Protein AF-A0A8T7EN80-F1 (afdb_monomer)

Foldseek 3Di:
DPCVVCVVVVLCCQAVVQDWAFDDDPNHTDDIDHHPVVVVVVVVVVVVVVVVVVVVVVVVCVVCVVPDPVRVVVVVVVVVVVVVVVVVVVD

Sequence (91 aa):
MDLRRELGRVLDRAEIGNEIIVVERAGRPKAAIVPLSELEEMRRLRREAHERFFAQTEEMRERFSALSDEEIESLVKEAVVEVRQESRKAA

Solvent-accessible surface area (backbone atoms only — not comparable to full-atom values): 5337 Å² total; per-residue (Å²): 132,68,59,88,83,42,46,68,66,55,50,48,38,12,65,77,63,66,35,76,45,78,43,64,58,96,92,36,81,76,51,68,49,58,24,67,69,58,55,51,49,54,52,48,53,52,49,54,52,49,53,51,51,51,53,53,51,50,53,50,48,64,75,47,62,88,55,52,73,67,56,50,52,49,54,52,53,52,55,54,51,51,57,53,52,53,59,60,74,76,106

pLDDT: mean 90.37, std 7.34, range [58.59, 97.69]

Radius of gyration: 24.19 Å; Cα contacts (8 Å, |Δi|>4): 43; chains: 1; bounding box: 54×27×57 Å

Mean predicted aligned error: 8.3 Å

Structure (mmCIF, N/CA/C/O backbone):
data_AF-A0A8T7EN80-F1
#
_entry.id   AF-A0A8T7EN80-F1
#
loop_
_atom_site.group_PDB
_atom_site.id
_atom_site.type_symbol
_atom_site.label_atom_id
_atom_site.label_alt_id
_atom_site.label_comp_id
_atom_site.label_asym_id
_atom_site.label_entity_id
_atom_site.label_seq_id
_atom_site.pdbx_PDB_ins_code
_atom_site.Cartn_x
_atom_site.Cartn_y
_atom_site.Cartn_z
_atom_site.occupancy
_atom_site.B_iso_or_equiv
_atom_site.auth_seq_id
_atom_site.auth_comp_id
_atom_site.auth_asym_id
_atom_site.auth_atom_id
_atom_site.pdbx_PDB_model_num
ATOM 1 N N . MET A 1 1 ? 7.864 -11.332 -23.974 1.00 59.59 1 MET A N 1
ATOM 2 C CA . MET A 1 1 ? 8.994 -10.380 -23.938 1.00 59.59 1 MET A CA 1
ATOM 3 C C . MET A 1 1 ? 10.149 -11.045 -23.201 1.00 59.59 1 MET A C 1
ATOM 5 O O . MET A 1 1 ? 9.903 -11.616 -22.143 1.00 59.59 1 MET A O 1
ATOM 9 N N . ASP A 1 2 ? 11.365 -11.047 -23.751 1.00 70.81 2 ASP A N 1
ATOM 10 C CA . ASP A 1 2 ? 12.542 -11.541 -23.018 1.00 70.81 2 ASP A CA 1
ATOM 11 C C . ASP A 1 2 ? 13.112 -10.394 -22.176 1.00 70.81 2 ASP A C 1
ATOM 13 O O . ASP A 1 2 ? 13.962 -9.631 -22.632 1.00 70.81 2 ASP A O 1
ATOM 17 N N . LEU A 1 3 ? 12.605 -10.255 -20.945 1.00 75.81 3 LEU A N 1
ATOM 18 C CA . LEU A 1 3 ? 12.982 -9.184 -20.012 1.00 75.81 3 LEU A CA 1
ATOM 19 C C . LEU A 1 3 ? 14.505 -9.073 -19.824 1.00 75.81 3 LEU A C 1
ATOM 21 O O . LEU A 1 3 ? 15.017 -7.983 -19.602 1.00 75.81 3 LEU A O 1
ATOM 25 N N . ARG A 1 4 ? 15.247 -10.179 -19.970 1.00 77.69 4 ARG A N 1
ATOM 26 C CA . ARG A 1 4 ? 16.711 -10.191 -19.834 1.00 77.69 4 ARG A CA 1
ATOM 27 C C . ARG A 1 4 ? 17.425 -9.392 -20.923 1.00 77.69 4 ARG A C 1
ATOM 29 O O . ARG A 1 4 ? 18.499 -8.865 -20.663 1.00 77.69 4 ARG A O 1
ATOM 36 N N . ARG A 1 5 ? 16.847 -9.299 -22.123 1.00 83.88 5 ARG A N 1
ATOM 37 C CA . ARG A 1 5 ? 17.437 -8.569 -23.259 1.00 83.88 5 ARG A CA 1
ATOM 38 C C . ARG A 1 5 ? 17.035 -7.099 -23.295 1.00 83.88 5 ARG A C 1
ATOM 40 O O . ARG A 1 5 ? 17.724 -6.302 -23.917 1.00 83.88 5 ARG A O 1
ATOM 47 N N . GLU A 1 6 ? 15.933 -6.747 -22.635 1.00 88.12 6 GLU A N 1
ATOM 48 C CA . GLU A 1 6 ? 15.332 -5.409 -22.694 1.00 88.12 6 GLU A CA 1
ATOM 49 C C . GLU A 1 6 ? 15.258 -4.716 -21.329 1.00 88.12 6 GLU A C 1
ATOM 51 O O . GLU A 1 6 ? 14.533 -3.736 -21.178 1.00 88.12 6 GLU A O 1
ATOM 56 N N . LEU A 1 7 ? 16.011 -5.200 -20.333 1.00 88.56 7 LEU A N 1
ATOM 57 C CA . LEU A 1 7 ? 15.911 -4.709 -18.959 1.00 88.56 7 LEU A CA 1
ATOM 58 C C . LEU A 1 7 ? 16.113 -3.192 -18.862 1.00 88.56 7 LEU A C 1
ATOM 60 O O . LEU A 1 7 ? 15.311 -2.539 -18.209 1.00 88.56 7 LEU A O 1
ATOM 64 N N . GLY A 1 8 ? 17.112 -2.631 -19.555 1.00 89.44 8 GLY A N 1
ATOM 65 C CA . GLY A 1 8 ? 17.359 -1.182 -19.562 1.00 89.44 8 GLY A CA 1
ATOM 66 C C . GLY A 1 8 ? 16.134 -0.382 -20.012 1.00 89.44 8 GLY A C 1
ATOM 67 O O . GLY A 1 8 ? 15.611 0.419 -19.252 1.00 89.44 8 GLY A O 1
ATOM 68 N N . ARG A 1 9 ? 15.576 -0.710 -21.185 1.00 90.06 9 ARG A N 1
ATOM 69 C CA . ARG A 1 9 ? 14.362 -0.060 -21.713 1.00 90.06 9 ARG A CA 1
ATOM 70 C C . ARG A 1 9 ? 13.157 -0.213 -20.779 1.00 90.06 9 ARG A C 1
ATOM 72 O O . ARG A 1 9 ? 12.313 0.673 -20.700 1.00 90.06 9 ARG A O 1
ATOM 79 N N . VAL A 1 10 ? 13.027 -1.365 -20.121 1.00 91.31 10 VAL A N 1
ATOM 80 C CA . VAL A 1 10 ? 11.934 -1.617 -19.173 1.00 91.31 10 VAL A CA 1
ATOM 81 C C . VAL A 1 10 ? 12.092 -0.764 -17.911 1.00 91.31 10 VAL A C 1
ATOM 83 O O . VAL A 1 10 ? 11.091 -0.254 -17.415 1.00 91.31 10 VAL A O 1
ATOM 86 N N . LEU A 1 11 ? 13.321 -0.572 -17.425 1.00 91.06 11 LEU A N 1
ATOM 87 C CA . LEU A 1 11 ? 13.605 0.332 -16.311 1.00 91.06 11 LEU A CA 1
ATOM 88 C C . LEU A 1 11 ? 13.336 1.791 -16.696 1.00 91.06 11 LEU A C 1
ATOM 90 O O . LEU A 1 11 ? 12.639 2.469 -15.950 1.00 91.06 11 LEU A O 1
ATOM 94 N N . ASP A 1 12 ? 13.761 2.232 -17.885 1.00 91.44 12 ASP A N 1
ATOM 95 C CA . ASP A 1 12 ? 13.506 3.597 -18.372 1.00 91.44 12 ASP A CA 1
ATOM 96 C C . ASP A 1 12 ? 12.002 3.907 -18.443 1.00 91.44 12 ASP A C 1
ATOM 98 O O . ASP A 1 12 ? 11.558 4.994 -18.083 1.00 91.44 12 ASP A O 1
ATOM 102 N N . ARG A 1 13 ? 11.184 2.941 -18.879 1.00 91.31 13 ARG A N 1
ATOM 103 C CA . ARG 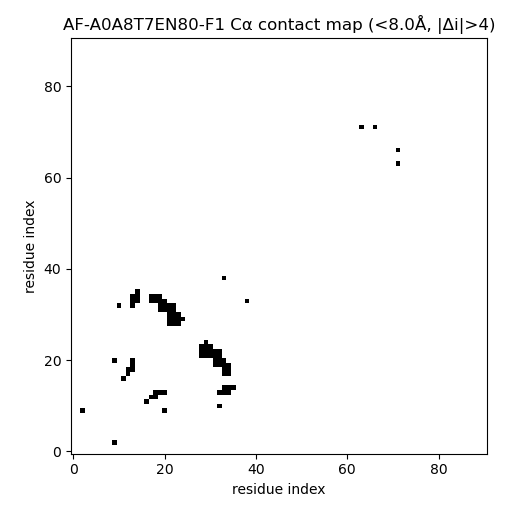A 1 13 ? 9.718 3.090 -18.913 1.00 91.31 13 ARG A CA 1
ATOM 104 C C . ARG A 1 13 ? 9.105 3.219 -17.522 1.00 91.31 13 ARG A C 1
ATOM 106 O O . ARG A 1 13 ? 8.164 3.989 -17.349 1.00 91.31 13 ARG A O 1
ATOM 113 N N . ALA A 1 14 ? 9.623 2.482 -16.544 1.00 91.75 14 ALA A N 1
ATOM 114 C CA . ALA A 1 14 ? 9.166 2.613 -15.168 1.00 91.75 14 ALA A CA 1
ATOM 115 C C . ALA A 1 14 ? 9.611 3.953 -14.559 1.00 91.75 14 ALA A C 1
ATOM 117 O O . ALA A 1 14 ? 8.802 4.633 -13.944 1.00 91.75 14 ALA A O 1
ATOM 118 N N . GLU A 1 15 ? 10.864 4.367 -14.756 1.00 88.12 15 GLU A N 1
ATOM 119 C CA . GLU A 1 15 ? 11.408 5.595 -14.161 1.00 88.12 15 GLU A CA 1
ATOM 120 C C . GLU A 1 15 ? 10.878 6.869 -14.833 1.00 88.12 15 GLU A C 1
ATOM 122 O O . GLU A 1 15 ? 10.345 7.751 -14.165 1.00 88.12 15 GLU A O 1
ATOM 127 N N . ILE A 1 16 ? 10.999 6.969 -16.157 1.00 86.00 16 ILE A N 1
ATOM 128 C CA . ILE A 1 16 ? 10.656 8.179 -16.917 1.00 86.00 16 ILE A CA 1
ATOM 129 C C . ILE A 1 16 ? 9.169 8.182 -17.277 1.00 86.00 16 ILE A C 1
ATOM 131 O O . ILE A 1 16 ? 8.504 9.215 -17.212 1.00 86.00 16 ILE A O 1
ATOM 135 N N . GLY A 1 17 ? 8.641 7.022 -17.670 1.00 81.75 17 GLY A N 1
ATOM 136 C CA . GLY A 1 17 ? 7.249 6.878 -18.099 1.00 81.75 17 GLY A CA 1
ATOM 137 C C . GLY A 1 17 ? 6.244 6.783 -16.951 1.00 81.75 17 GLY A C 1
ATOM 138 O O . GLY A 1 17 ? 5.045 6.848 -17.207 1.00 81.75 17 GLY A O 1
ATOM 139 N N . ASN A 1 18 ? 6.707 6.632 -15.702 1.00 88.31 18 ASN A N 1
ATOM 140 C CA . ASN A 1 18 ? 5.870 6.300 -14.543 1.00 88.31 18 ASN A CA 1
ATOM 141 C C . ASN A 1 18 ? 4.975 5.064 -14.779 1.00 88.31 18 ASN A C 1
ATOM 143 O O . ASN A 1 18 ? 3.849 4.981 -14.286 1.00 88.31 18 ASN A O 1
ATOM 147 N N . GLU A 1 19 ? 5.455 4.094 -15.560 1.00 93.38 19 GLU A N 1
ATOM 148 C CA . GLU A 1 19 ? 4.671 2.916 -15.924 1.00 93.38 19 GLU A CA 1
ATOM 149 C C . GLU A 1 19 ? 4.820 1.780 -14.901 1.00 93.38 19 GLU A C 1
ATOM 151 O O . GLU A 1 19 ? 5.923 1.441 -14.468 1.00 93.38 19 GLU A O 1
ATOM 156 N N . ILE A 1 20 ? 3.706 1.113 -14.582 1.00 93.19 20 ILE A N 1
ATOM 157 C CA . ILE A 1 20 ? 3.710 -0.152 -13.837 1.00 93.19 20 ILE A CA 1
ATOM 158 C C . ILE A 1 20 ? 3.729 -1.307 -14.833 1.00 93.19 20 ILE A C 1
ATOM 160 O O . ILE A 1 20 ? 2.815 -1.474 -15.642 1.00 93.19 20 ILE A O 1
ATOM 164 N N . ILE A 1 21 ? 4.760 -2.142 -14.749 1.00 94.19 21 ILE A N 1
ATOM 165 C CA . ILE A 1 21 ? 4.991 -3.230 -15.698 1.00 94.19 21 ILE A CA 1
ATOM 166 C C . ILE A 1 21 ? 4.882 -4.562 -14.965 1.00 94.19 21 ILE A C 1
ATOM 168 O O . ILE A 1 21 ? 5.685 -4.872 -14.087 1.00 94.19 21 ILE A O 1
ATOM 172 N N . VAL A 1 22 ? 3.903 -5.383 -15.346 1.00 93.69 22 VAL A N 1
ATOM 173 C CA . VAL A 1 22 ? 3.702 -6.716 -14.764 1.00 93.69 22 VAL A CA 1
ATOM 174 C C . VAL A 1 22 ? 4.602 -7.734 -15.460 1.00 93.69 22 VAL A C 1
ATOM 176 O O . VAL A 1 22 ? 4.571 -7.900 -16.679 1.00 93.69 22 VAL A O 1
ATOM 179 N N . VAL A 1 23 ? 5.404 -8.444 -14.671 1.00 92.62 23 VAL A N 1
ATOM 180 C CA . VAL A 1 23 ? 6.268 -9.529 -15.136 1.00 92.62 23 VAL A CA 1
ATOM 181 C C . VAL A 1 23 ? 5.540 -10.855 -14.964 1.00 92.62 23 VAL A C 1
ATOM 183 O O . VAL A 1 23 ? 5.250 -11.296 -13.846 1.00 92.62 23 VAL A O 1
ATOM 186 N N . GLU A 1 24 ? 5.288 -11.520 -16.087 1.00 93.19 24 GLU A N 1
ATOM 187 C CA . GLU A 1 24 ? 4.613 -12.813 -16.140 1.00 93.19 24 GLU A CA 1
ATOM 188 C C . GLU A 1 24 ? 5.577 -13.964 -16.440 1.00 93.19 24 GLU A C 1
ATOM 190 O O . GLU A 1 24 ? 6.561 -13.827 -17.171 1.00 93.19 24 GLU A O 1
ATOM 195 N N . ARG A 1 25 ? 5.261 -15.152 -15.917 1.00 90.62 25 ARG A N 1
ATOM 196 C CA . ARG A 1 25 ? 5.915 -16.412 -16.288 1.00 90.62 25 ARG A CA 1
ATOM 197 C C . ARG A 1 25 ? 4.861 -17.494 -16.464 1.00 90.62 25 ARG A C 1
ATOM 199 O O . ARG A 1 25 ? 4.079 -17.734 -15.546 1.00 90.62 25 ARG A O 1
ATOM 206 N N . ALA A 1 26 ? 4.871 -18.158 -17.623 1.00 91.12 26 ALA A N 1
ATOM 207 C CA . ALA A 1 26 ? 3.870 -19.162 -18.003 1.00 91.12 26 ALA A CA 1
ATOM 208 C C . ALA A 1 26 ? 2.420 -18.639 -17.866 1.00 91.12 26 ALA A C 1
ATOM 210 O O . ALA A 1 26 ? 1.564 -19.312 -17.298 1.00 91.12 26 ALA A O 1
ATOM 211 N N . GLY A 1 27 ? 2.180 -17.400 -18.320 1.00 91.56 27 GLY A N 1
ATOM 212 C CA . GLY A 1 27 ? 0.866 -16.743 -18.282 1.00 91.56 27 GLY A CA 1
ATOM 213 C C . GLY A 1 27 ? 0.367 -16.366 -16.884 1.00 91.56 27 GLY A C 1
ATOM 214 O O . GLY A 1 27 ? -0.815 -16.093 -16.714 1.00 91.56 27 GLY A O 1
ATOM 215 N N . ARG A 1 28 ? 1.231 -16.400 -15.859 1.00 95.06 28 ARG A N 1
ATOM 216 C CA . ARG A 1 28 ? 0.882 -16.007 -14.488 1.00 95.06 28 ARG A CA 1
ATOM 217 C C . ARG A 1 28 ? 1.719 -14.808 -14.044 1.00 95.06 28 ARG A C 1
ATOM 219 O O . ARG A 1 28 ? 2.945 -14.882 -14.190 1.00 95.06 28 ARG A O 1
ATOM 226 N N . PRO A 1 29 ? 1.119 -13.769 -13.440 1.00 95.38 29 PRO A N 1
ATOM 227 C CA . PRO A 1 29 ? 1.866 -12.654 -12.870 1.00 95.38 29 PRO A CA 1
ATOM 228 C C . PRO A 1 29 ? 2.748 -13.143 -11.716 1.00 95.38 29 PRO A C 1
ATOM 230 O O . PRO A 1 29 ? 2.335 -13.980 -10.906 1.00 95.38 29 PRO A O 1
ATOM 233 N N . LYS A 1 30 ? 3.994 -12.663 -11.669 1.00 95.50 30 LYS A N 1
ATOM 234 C CA . LYS A 1 30 ? 4.992 -13.048 -10.655 1.00 95.50 30 LYS A CA 1
ATOM 235 C C . LYS A 1 30 ? 5.594 -11.867 -9.917 1.00 95.50 30 LYS A C 1
ATOM 237 O O . LYS A 1 30 ? 5.924 -12.009 -8.746 1.00 95.50 30 LYS A O 1
ATOM 242 N N . ALA A 1 31 ? 5.752 -10.740 -10.596 1.00 94.50 31 ALA A N 1
ATOM 243 C CA . ALA A 1 31 ? 6.278 -9.514 -10.022 1.00 94.50 31 ALA A CA 1
ATOM 244 C C . ALA A 1 31 ? 5.746 -8.312 -10.805 1.00 94.50 31 ALA A C 1
ATOM 246 O O . ALA A 1 31 ? 5.182 -8.474 -11.887 1.00 94.50 31 ALA A O 1
ATOM 247 N N . ALA A 1 32 ? 5.965 -7.119 -10.270 1.00 94.31 32 ALA A N 1
ATOM 248 C CA . ALA A 1 32 ? 5.800 -5.874 -10.996 1.00 94.31 32 ALA A CA 1
ATOM 249 C C . ALA A 1 32 ? 7.079 -5.047 -10.860 1.00 94.31 32 ALA A C 1
ATOM 251 O O . ALA A 1 32 ? 7.740 -5.084 -9.821 1.00 94.31 32 ALA A O 1
ATOM 252 N N . ILE A 1 33 ? 7.418 -4.327 -11.920 1.00 94.31 33 ILE A N 1
ATOM 253 C CA . ILE A 1 33 ? 8.400 -3.251 -11.899 1.00 94.31 33 ILE A CA 1
ATOM 254 C C . ILE A 1 33 ? 7.584 -1.969 -11.804 1.00 94.31 33 ILE A C 1
ATOM 256 O O . ILE A 1 33 ? 6.662 -1.762 -12.593 1.00 94.31 33 ILE A O 1
ATOM 260 N N . VAL A 1 34 ? 7.884 -1.166 -10.793 1.00 95.38 34 VAL A N 1
ATOM 261 C CA . VAL A 1 34 ? 7.169 0.070 -10.476 1.00 95.38 34 VAL A CA 1
ATOM 262 C C . VAL A 1 34 ? 8.178 1.209 -10.356 1.00 95.38 34 VAL A C 1
ATOM 264 O O . VAL A 1 34 ? 9.340 0.936 -10.025 1.00 95.38 34 VAL A O 1
ATOM 267 N N . PRO A 1 35 ? 7.757 2.464 -10.578 1.00 95.62 35 PRO A N 1
ATOM 268 C CA . PRO A 1 35 ? 8.572 3.619 -10.232 1.00 95.62 35 PRO A CA 1
A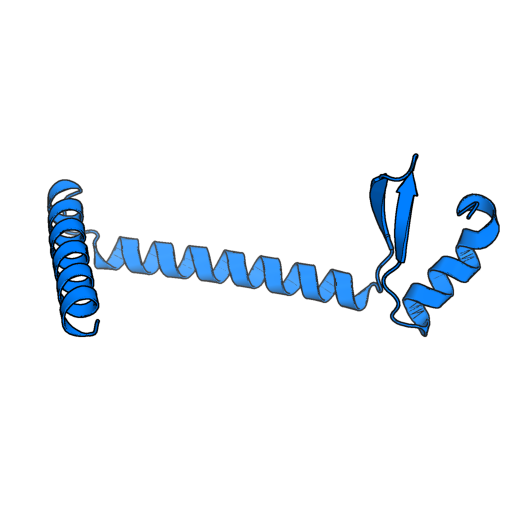TOM 269 C C . PRO A 1 35 ? 8.970 3.561 -8.751 1.00 95.62 35 PRO A C 1
ATOM 271 O O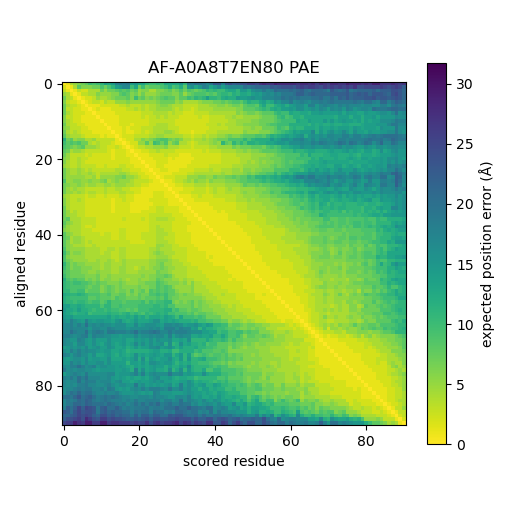 . PRO A 1 35 ? 8.188 3.120 -7.901 1.00 95.62 35 PRO A O 1
ATOM 274 N N . LEU A 1 36 ? 10.187 4.005 -8.421 1.00 94.00 36 LEU A N 1
ATOM 275 C CA . LEU A 1 36 ? 10.664 3.969 -7.035 1.00 94.00 36 LEU A CA 1
ATOM 276 C C . LEU A 1 36 ? 9.798 4.843 -6.116 1.00 94.00 36 LEU A C 1
ATOM 278 O O . LEU A 1 36 ? 9.459 4.408 -5.018 1.00 94.00 36 LEU A O 1
ATOM 282 N N . SER A 1 37 ? 9.387 6.017 -6.597 1.00 93.31 37 SER A N 1
ATOM 283 C CA . SER A 1 37 ? 8.472 6.932 -5.905 1.00 93.31 37 SER A CA 1
ATOM 284 C C . SER A 1 37 ? 7.160 6.250 -5.508 1.00 93.31 37 SER A C 1
ATOM 286 O O . SER A 1 37 ? 6.718 6.369 -4.367 1.00 93.31 37 SER A O 1
ATOM 288 N N . GLU A 1 38 ? 6.576 5.468 -6.415 1.00 94.50 38 GLU A N 1
ATOM 289 C CA . GLU A 1 38 ? 5.342 4.721 -6.163 1.00 94.50 38 GLU A CA 1
ATOM 290 C C . GLU A 1 38 ? 5.553 3.653 -5.079 1.00 94.50 38 GLU A C 1
ATOM 292 O O . GLU A 1 38 ? 4.751 3.507 -4.156 1.00 94.50 38 GLU A O 1
ATOM 297 N N . LEU A 1 39 ? 6.677 2.928 -5.130 1.00 95.62 39 LEU A N 1
ATOM 298 C CA . LEU A 1 39 ? 7.019 1.947 -4.099 1.00 95.62 39 LEU A CA 1
ATOM 299 C C . LEU A 1 39 ? 7.227 2.602 -2.725 1.00 95.62 39 LEU A C 1
ATOM 301 O O . LEU A 1 39 ? 6.833 2.034 -1.700 1.00 95.62 39 LEU A O 1
ATOM 305 N N . GLU A 1 40 ? 7.873 3.764 -2.684 1.00 96.38 40 GLU A N 1
ATOM 306 C CA . GLU A 1 40 ? 8.089 4.536 -1.461 1.00 96.38 40 GLU A CA 1
ATOM 307 C C . GLU A 1 40 ? 6.772 5.021 -0.862 1.00 96.38 40 GLU A C 1
ATOM 309 O O . GLU A 1 40 ? 6.553 4.847 0.341 1.00 96.38 40 GLU A O 1
ATOM 314 N N . GLU A 1 41 ? 5.868 5.526 -1.698 1.00 95.88 41 GLU A N 1
ATOM 315 C CA . GLU A 1 41 ? 4.535 5.962 -1.295 1.00 95.88 41 GLU A CA 1
ATOM 316 C C . GLU A 1 41 ? 3.700 4.794 -0.758 1.00 95.88 41 GLU A C 1
ATOM 318 O O . GLU A 1 41 ? 3.173 4.859 0.354 1.00 95.88 41 GLU A O 1
ATOM 323 N N . MET A 1 42 ? 3.672 3.658 -1.463 1.00 95.69 42 MET A N 1
ATOM 324 C CA . MET A 1 42 ? 3.012 2.442 -0.976 1.00 95.69 42 MET A CA 1
ATOM 325 C C . MET A 1 42 ? 3.562 1.994 0.386 1.00 95.69 42 MET A C 1
ATOM 32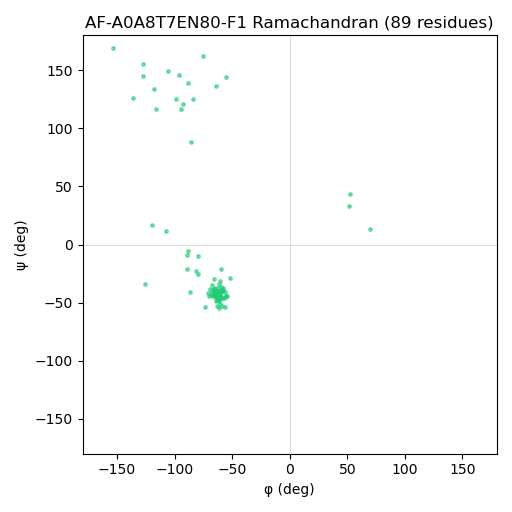7 O O . MET A 1 42 ? 2.809 1.563 1.266 1.00 95.69 42 MET A O 1
ATOM 331 N N . ARG A 1 43 ? 4.885 2.080 0.582 1.00 97.19 43 ARG A N 1
ATOM 332 C CA . ARG A 1 43 ? 5.527 1.753 1.864 1.00 97.19 43 ARG A CA 1
ATOM 333 C C . ARG A 1 43 ? 5.143 2.749 2.953 1.00 97.19 43 ARG A C 1
ATOM 335 O O . ARG A 1 43 ? 4.908 2.315 4.080 1.00 97.19 43 ARG A O 1
ATOM 342 N N . ARG A 1 44 ? 5.081 4.045 2.638 1.00 97.69 44 ARG A N 1
ATOM 343 C CA . ARG A 1 44 ? 4.649 5.102 3.559 1.00 97.69 44 ARG A CA 1
ATOM 344 C C . ARG A 1 44 ? 3.210 4.871 4.009 1.00 97.69 44 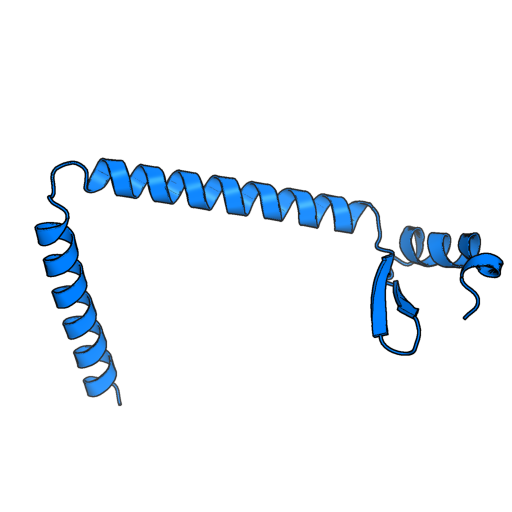ARG A C 1
ATOM 346 O O . ARG A 1 44 ? 2.984 4.702 5.203 1.00 97.69 44 ARG A O 1
ATOM 353 N N . LEU A 1 45 ? 2.281 4.723 3.067 1.00 97.56 45 LEU A N 1
ATOM 354 C CA . LEU A 1 45 ? 0.867 4.471 3.353 1.00 97.56 45 LEU A CA 1
ATOM 355 C C . LEU A 1 45 ? 0.660 3.205 4.191 1.00 97.56 45 LEU A C 1
ATOM 357 O O . LEU A 1 45 ? -0.159 3.197 5.109 1.00 97.56 45 LEU A O 1
ATOM 361 N N . ARG A 1 46 ? 1.423 2.136 3.923 1.00 96.44 46 ARG A N 1
ATOM 362 C CA . ARG A 1 46 ? 1.358 0.905 4.723 1.00 96.44 46 ARG A CA 1
ATOM 363 C C . ARG A 1 46 ? 1.810 1.128 6.169 1.00 96.44 46 ARG A C 1
ATOM 365 O O . ARG A 1 46 ? 1.172 0.589 7.070 1.00 96.44 46 ARG A O 1
ATOM 372 N N . ARG A 1 47 ? 2.883 1.895 6.395 1.00 97.00 47 ARG A N 1
ATOM 373 C CA . ARG A 1 47 ? 3.336 2.244 7.753 1.00 97.00 47 ARG A CA 1
ATOM 374 C C . ARG A 1 47 ? 2.298 3.096 8.474 1.00 97.00 47 ARG A C 1
ATOM 376 O O . ARG A 1 47 ? 1.879 2.730 9.560 1.00 97.00 47 ARG A O 1
ATOM 383 N N . GLU A 1 48 ? 1.797 4.142 7.827 1.00 97.12 48 GLU A N 1
ATOM 384 C CA . GLU A 1 48 ? 0.782 5.027 8.411 1.00 97.12 48 GLU A CA 1
ATOM 385 C C . GLU A 1 48 ? -0.530 4.295 8.719 1.00 97.12 48 GLU A C 1
ATOM 387 O O . GLU A 1 48 ? -1.200 4.591 9.703 1.00 97.12 48 GLU A O 1
ATOM 392 N N . ALA A 1 49 ? -0.944 3.348 7.875 1.00 96.19 49 ALA A N 1
ATOM 393 C CA . ALA A 1 49 ? -2.114 2.516 8.148 1.00 96.19 49 ALA A CA 1
ATOM 394 C C . ALA A 1 49 ? -1.891 1.610 9.367 1.00 96.19 49 ALA A C 1
ATOM 396 O O . ALA A 1 49 ? -2.782 1.475 10.200 1.00 96.19 49 ALA A O 1
ATOM 397 N N . HIS A 1 50 ? -0.699 1.021 9.484 1.00 95.62 50 HIS A N 1
ATOM 398 C CA . HIS A 1 50 ? -0.320 0.207 10.632 1.00 95.62 50 HIS A CA 1
ATOM 399 C C . HIS A 1 50 ? -0.310 1.042 11.918 1.00 95.62 50 HIS A C 1
ATOM 401 O O . HIS A 1 50 ? -1.007 0.706 12.866 1.00 95.62 50 HIS A O 1
ATOM 407 N N . GLU A 1 51 ? 0.398 2.169 11.928 1.00 96.44 51 GLU A N 1
ATOM 408 C CA . GLU A 1 51 ? 0.470 3.079 13.077 1.00 96.44 51 GLU A CA 1
ATOM 409 C C . GLU A 1 51 ? -0.918 3.558 13.515 1.00 96.44 51 GLU A C 1
ATOM 411 O O . GLU A 1 51 ? -1.246 3.478 14.697 1.00 96.44 51 GLU A O 1
ATOM 416 N N . ARG A 1 52 ? -1.773 3.969 12.567 1.00 95.69 52 ARG A N 1
ATOM 417 C CA . ARG A 1 52 ? -3.161 4.357 12.865 1.00 95.69 52 ARG A CA 1
ATOM 418 C C . ARG A 1 52 ? -3.968 3.219 13.477 1.00 95.69 52 ARG A C 1
ATOM 420 O O . ARG A 1 52 ? -4.689 3.450 14.441 1.00 95.69 52 ARG A O 1
ATOM 427 N N . PHE A 1 53 ? -3.844 2.007 12.942 1.00 95.38 53 PHE A N 1
ATOM 428 C CA . PHE A 1 53 ? -4.539 0.838 13.478 1.00 95.38 53 PHE A CA 1
ATOM 429 C C . PHE A 1 53 ? -4.122 0.538 14.925 1.00 95.38 53 PHE A C 1
ATOM 431 O O . PHE A 1 53 ? -4.976 0.296 15.779 1.00 95.38 53 PHE A O 1
ATOM 438 N N . PHE A 1 54 ? -2.820 0.594 15.222 1.00 94.94 54 PHE A N 1
ATOM 439 C CA . PHE A 1 54 ? -2.319 0.387 16.582 1.00 94.94 54 PHE A CA 1
ATOM 440 C C . PHE A 1 54 ? -2.755 1.497 17.534 1.00 94.94 54 PHE A C 1
ATOM 442 O O . PHE A 1 54 ? -3.221 1.188 18.626 1.00 94.94 54 PHE A O 1
ATOM 449 N N . ALA A 1 55 ? -2.685 2.759 17.108 1.00 95.25 55 ALA A N 1
ATOM 450 C CA . ALA A 1 55 ? -3.151 3.887 17.909 1.00 95.25 55 ALA A CA 1
ATOM 451 C C . ALA A 1 55 ? -4.642 3.754 18.266 1.00 95.25 55 ALA A C 1
ATOM 453 O O . ALA A 1 55 ? -5.003 3.882 19.431 1.00 95.25 55 ALA A O 1
ATOM 454 N N . GLN A 1 56 ? -5.494 3.409 17.293 1.00 94.12 56 GLN A N 1
ATOM 455 C CA . GLN A 1 56 ? -6.922 3.167 17.536 1.00 94.12 56 GLN A CA 1
ATOM 456 C C . GLN A 1 56 ? -7.167 1.983 18.475 1.00 94.12 56 GLN A C 1
ATOM 458 O O . GLN A 1 56 ? -8.059 2.029 19.318 1.00 94.12 56 GLN A O 1
ATOM 463 N N . THR A 1 57 ? -6.389 0.909 18.329 1.00 92.12 57 THR A N 1
ATOM 464 C CA . THR A 1 57 ? -6.514 -0.272 19.193 1.00 92.12 57 THR A CA 1
ATOM 465 C C . THR A 1 57 ? -6.142 0.058 20.635 1.00 92.12 57 THR A C 1
ATOM 467 O O . THR A 1 57 ? -6.836 -0.378 21.552 1.00 92.12 57 THR A O 1
ATOM 470 N N . GLU A 1 58 ? -5.080 0.837 20.845 1.00 92.88 58 GLU A N 1
ATOM 471 C CA . GLU A 1 58 ? -4.662 1.246 22.186 1.00 92.88 58 GLU A CA 1
ATOM 472 C C . GLU A 1 58 ? -5.671 2.207 22.819 1.00 92.88 58 GLU A C 1
ATOM 474 O O . GLU A 1 58 ? -6.083 1.984 23.952 1.00 92.88 58 GLU A O 1
ATOM 479 N N . GLU A 1 59 ? -6.169 3.191 22.061 1.00 92.94 59 GLU A N 1
ATOM 480 C CA . GLU A 1 59 ? -7.230 4.096 22.519 1.00 92.94 59 GLU A CA 1
ATOM 481 C C . GLU A 1 59 ? -8.480 3.318 22.960 1.00 92.94 59 GLU A C 1
ATOM 483 O O . GLU A 1 59 ? -9.040 3.573 24.029 1.00 92.94 59 GLU A O 1
ATOM 488 N N . MET A 1 60 ? -8.911 2.329 22.168 1.00 88.69 60 MET A N 1
ATOM 489 C CA . MET A 1 60 ? -10.034 1.466 22.540 1.00 88.69 60 MET A CA 1
ATOM 490 C C . MET A 1 60 ? -9.725 0.649 23.796 1.00 88.69 60 MET A C 1
ATOM 492 O O . MET A 1 60 ? -10.572 0.567 24.685 1.00 88.69 60 MET A O 1
ATOM 496 N N . ARG A 1 61 ? -8.524 0.069 23.904 1.00 86.75 61 ARG A N 1
ATOM 497 C CA . ARG A 1 61 ? -8.130 -0.695 25.093 1.00 86.75 61 ARG A CA 1
ATOM 498 C C . ARG A 1 61 ? -8.162 0.175 26.345 1.00 86.75 61 ARG A C 1
ATOM 500 O O . ARG A 1 61 ? -8.712 -0.258 27.349 1.00 86.75 61 ARG A O 1
ATOM 507 N N . GLU A 1 62 ? -7.614 1.385 26.295 1.00 90.00 62 GLU A N 1
ATOM 508 C CA . GLU A 1 62 ? -7.641 2.316 27.426 1.00 90.00 62 GLU A CA 1
ATOM 509 C C . GLU A 1 62 ? -9.078 2.686 27.800 1.00 90.00 62 GLU A C 1
ATOM 511 O O . GLU A 1 62 ? -9.470 2.568 28.964 1.00 90.00 62 GLU A O 1
ATOM 516 N N . ARG A 1 63 ? -9.891 3.061 26.806 1.00 89.31 63 ARG A N 1
ATOM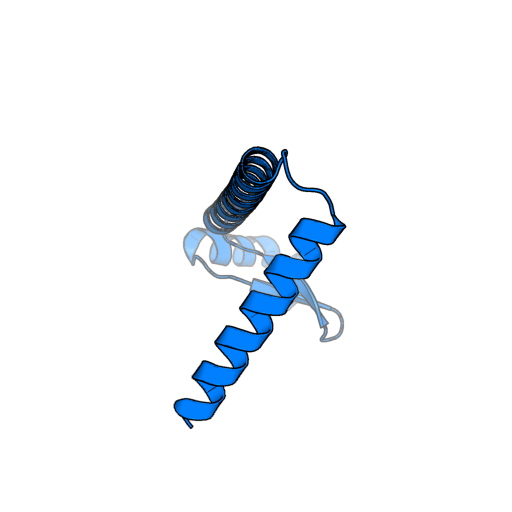 517 C CA . ARG A 1 63 ? -11.279 3.494 27.006 1.00 89.31 63 ARG A CA 1
ATOM 518 C C . ARG A 1 63 ? -12.166 2.415 27.624 1.00 89.31 63 ARG A C 1
ATOM 520 O O . ARG A 1 63 ? -13.066 2.746 28.393 1.00 89.31 63 ARG A O 1
ATOM 527 N N . PHE A 1 64 ? -11.924 1.151 27.292 1.00 87.44 64 PHE A N 1
ATOM 528 C CA . PHE A 1 64 ? -12.715 0.016 27.771 1.00 87.44 64 PHE A CA 1
ATOM 529 C C . PHE A 1 64 ? -11.978 -0.843 28.808 1.00 87.44 64 PHE A C 1
ATOM 531 O O . PHE A 1 64 ? -12.470 -1.902 29.177 1.00 87.44 64 PHE A O 1
ATOM 538 N N . SER A 1 65 ? -10.843 -0.371 29.335 1.00 88.94 65 SER A N 1
ATOM 539 C CA . SER A 1 65 ? -10.003 -1.099 30.304 1.00 88.94 65 SER A CA 1
ATOM 540 C C . SER A 1 65 ? -10.707 -1.476 31.612 1.00 88.94 65 SER A C 1
ATOM 542 O O . SER A 1 65 ? -10.253 -2.376 32.315 1.00 88.94 65 SER A O 1
ATOM 544 N N . ALA A 1 66 ? -11.797 -0.783 31.951 1.00 90.25 66 ALA A N 1
ATOM 545 C CA . ALA A 1 66 ? -12.581 -1.014 33.160 1.00 90.25 66 ALA A CA 1
ATOM 546 C C . ALA A 1 66 ? -13.714 -2.042 32.986 1.00 90.25 66 ALA A C 1
ATOM 548 O O . ALA A 1 66 ? -14.343 -2.391 33.981 1.00 90.25 66 ALA A O 1
ATOM 549 N N . LEU A 1 67 ? -13.994 -2.485 31.756 1.00 90.81 67 LEU A N 1
ATOM 550 C CA . LEU A 1 67 ? -15.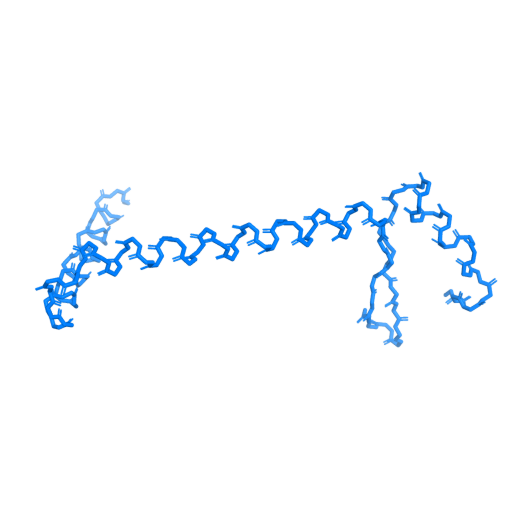044 -3.460 31.466 1.00 90.81 67 LEU A CA 1
ATOM 551 C C . LEU A 1 67 ? -14.464 -4.872 31.384 1.00 90.81 67 LEU A C 1
ATOM 553 O O . LEU A 1 67 ? -13.348 -5.063 30.898 1.00 90.81 67 LEU A O 1
ATOM 557 N N . SER A 1 68 ? -15.239 -5.865 31.81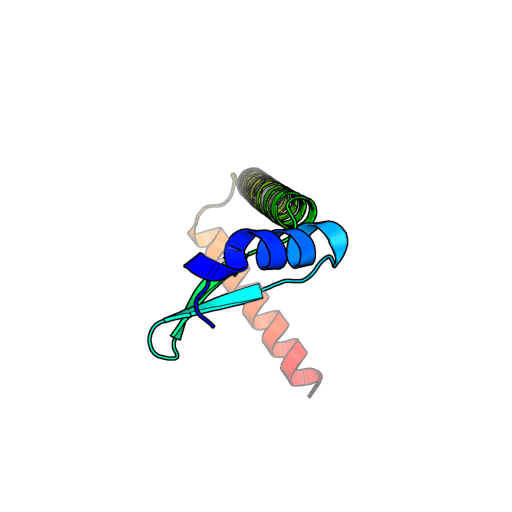6 1.00 90.25 68 SER A N 1
ATOM 558 C CA . SER A 1 68 ? -14.926 -7.270 31.556 1.00 90.25 68 SER A CA 1
ATOM 559 C C . SER A 1 68 ? -15.238 -7.654 30.105 1.00 90.25 68 SER A C 1
ATOM 561 O O . SER A 1 68 ? -16.018 -6.991 29.413 1.00 90.25 68 SER A O 1
ATOM 563 N N . ASP A 1 69 ? -14.665 -8.766 29.644 1.00 87.62 69 ASP A N 1
ATOM 564 C CA . ASP A 1 69 ? -14.932 -9.300 28.306 1.00 87.62 69 ASP A CA 1
ATOM 565 C C . ASP A 1 69 ? -16.432 -9.590 28.098 1.00 87.62 69 ASP A C 1
ATOM 567 O O . ASP A 1 69 ? -16.982 -9.311 27.031 1.00 87.62 69 ASP A O 1
ATOM 571 N N . GLU A 1 70 ? -17.130 -10.082 29.128 1.00 91.19 70 GLU A N 1
ATOM 572 C CA . GLU A 1 70 ? -18.574 -10.337 29.083 1.00 91.19 70 GLU A CA 1
ATOM 573 C C . GLU A 1 70 ? -19.400 -9.050 28.952 1.00 91.19 70 GLU A C 1
ATOM 575 O O . GLU A 1 70 ? -20.397 -9.025 28.221 1.00 91.19 70 GLU A O 1
ATOM 580 N N . GLU A 1 71 ? -18.995 -7.975 29.634 1.00 91.12 71 GLU A N 1
ATOM 581 C CA . GLU A 1 71 ? -19.647 -6.665 29.533 1.00 91.12 71 GLU A CA 1
ATOM 582 C C . GLU A 1 71 ? -19.463 -6.076 28.129 1.00 91.12 71 GLU A C 1
ATOM 584 O O . GLU A 1 71 ? -20.430 -5.609 27.518 1.00 91.12 71 GLU A O 1
ATOM 589 N N . ILE A 1 72 ? -18.251 -6.176 27.572 1.00 88.44 72 ILE A N 1
ATOM 590 C CA . ILE A 1 72 ? -17.953 -5.762 26.195 1.00 88.44 72 ILE A CA 1
ATOM 591 C C . ILE A 1 72 ? -18.790 -6.573 25.197 1.00 88.44 72 ILE A C 1
ATOM 593 O O . ILE A 1 72 ? -19.424 -5.996 24.310 1.00 88.44 72 ILE A O 1
ATOM 597 N N . GLU A 1 73 ? -18.853 -7.899 25.342 1.00 91.44 73 GLU A N 1
ATOM 598 C CA . GLU A 1 73 ? -19.672 -8.749 24.473 1.00 91.44 73 GLU A CA 1
ATOM 599 C C . GLU A 1 73 ? -21.157 -8.375 24.506 1.00 91.44 73 GLU A C 1
ATOM 601 O O . GLU A 1 73 ? -21.828 -8.409 23.468 1.00 91.44 73 GLU A O 1
ATOM 606 N N . SER A 1 74 ? -21.685 -8.051 25.688 1.00 93.19 74 SER A N 1
ATOM 607 C CA . SER A 1 74 ? -23.079 -7.640 25.843 1.00 93.19 74 SER A CA 1
ATOM 608 C C . SER A 1 74 ? -23.356 -6.339 25.089 1.00 93.19 74 SER A C 1
ATOM 610 O O . SER A 1 74 ? -24.306 -6.280 24.305 1.00 93.19 74 SER A O 1
ATOM 612 N N . LEU A 1 75 ? -22.486 -5.336 25.248 1.00 90.81 75 LEU A N 1
ATOM 613 C CA . LEU A 1 75 ? -22.593 -4.050 24.550 1.00 90.81 75 LEU A CA 1
ATOM 614 C C . LEU A 1 75 ? -22.522 -4.217 23.025 1.00 90.81 75 LEU A C 1
ATOM 616 O O . LEU A 1 75 ? -23.303 -3.613 22.289 1.00 90.81 75 LEU A O 1
ATOM 620 N N . VAL A 1 76 ? -21.628 -5.082 22.533 1.00 92.69 76 VAL A N 1
ATOM 621 C CA . VAL A 1 76 ? -21.522 -5.384 21.096 1.00 92.69 76 VAL A CA 1
ATOM 622 C C . VAL A 1 76 ? -22.801 -6.041 20.573 1.00 92.69 76 VAL A C 1
ATOM 624 O O . VAL A 1 76 ? -23.294 -5.669 19.505 1.00 92.69 76 VAL A O 1
ATOM 627 N N . LYS A 1 77 ? -23.362 -7.013 21.306 1.00 94.38 77 LYS A N 1
ATOM 628 C CA . LYS A 1 77 ? -24.613 -7.688 20.915 1.00 94.38 77 LYS A CA 1
ATOM 629 C C . LYS A 1 77 ? -25.770 -6.697 20.820 1.00 94.38 77 LYS A C 1
ATOM 631 O O . LYS A 1 77 ? -26.516 -6.752 19.842 1.00 94.38 77 LYS A O 1
ATOM 636 N N . GLU A 1 78 ? -25.896 -5.799 21.792 1.00 93.75 78 GLU A N 1
ATOM 637 C CA . GLU A 1 78 ? -26.931 -4.765 21.810 1.00 93.75 78 GLU A CA 1
ATOM 638 C C . GLU A 1 78 ? -26.817 -3.828 20.598 1.00 93.75 78 GLU A C 1
ATOM 640 O O . GLU A 1 78 ? -27.766 -3.716 19.817 1.00 93.75 78 GLU A O 1
ATOM 645 N N . ALA A 1 79 ? -25.625 -3.278 20.347 1.00 93.06 79 ALA A N 1
ATOM 646 C CA . ALA A 1 79 ? -25.383 -2.378 19.218 1.00 93.06 79 ALA A CA 1
ATOM 647 C C . ALA A 1 79 ? -25.661 -3.039 17.850 1.00 93.06 79 ALA A C 1
ATOM 649 O O . ALA A 1 79 ? -26.252 -2.434 16.954 1.00 93.06 79 ALA A O 1
ATOM 650 N N . VAL A 1 80 ? -25.284 -4.312 17.668 1.00 94.69 80 VAL A N 1
ATOM 651 C CA . VAL A 1 80 ? -25.561 -5.053 16.421 1.00 94.69 80 VAL A CA 1
ATOM 652 C C . VAL A 1 80 ? -27.063 -5.244 16.198 1.00 94.69 80 VAL A C 1
ATOM 654 O O . VAL A 1 80 ? -27.526 -5.206 15.052 1.00 94.69 80 VAL A O 1
ATOM 657 N N . VAL A 1 81 ? -27.834 -5.484 17.262 1.00 94.44 81 VAL A N 1
ATOM 658 C CA . VAL A 1 81 ? -29.295 -5.606 17.167 1.00 94.44 81 VAL A CA 1
ATOM 659 C C . VAL A 1 81 ? -29.909 -4.278 16.735 1.00 94.44 81 VAL A C 1
ATOM 661 O O . VAL A 1 81 ? -30.735 -4.282 15.820 1.00 94.44 81 VAL A O 1
ATOM 664 N N . GLU A 1 82 ? -29.474 -3.167 17.324 1.00 92.00 82 GLU A N 1
ATOM 665 C CA . GLU A 1 82 ? -29.965 -1.822 17.010 1.00 92.00 82 GLU A CA 1
ATOM 666 C C . GLU A 1 82 ? -29.750 -1.464 15.530 1.00 92.00 82 GLU A C 1
ATOM 668 O O . GLU A 1 82 ? -30.720 -1.228 14.804 1.00 92.00 82 GLU A O 1
ATOM 673 N N . VAL A 1 83 ? -28.518 -1.589 15.022 1.00 94.38 83 VAL A N 1
ATOM 674 C CA . VAL A 1 83 ? -28.185 -1.299 13.610 1.00 94.38 83 VAL A CA 1
ATOM 675 C C . VAL A 1 83 ? -28.996 -2.163 12.637 1.00 94.38 83 VAL A C 1
ATOM 677 O O . VAL A 1 83 ? -29.454 -1.702 11.584 1.00 94.38 83 VAL A O 1
ATOM 680 N N . ARG A 1 84 ? -29.212 -3.443 12.970 1.00 89.31 84 ARG A N 1
ATOM 681 C CA . ARG A 1 84 ? -30.026 -4.352 12.145 1.00 89.31 84 ARG A CA 1
ATOM 682 C C . ARG A 1 84 ? -31.497 -3.953 12.124 1.00 89.31 84 ARG A C 1
ATOM 684 O O . ARG A 1 84 ? -32.157 -4.161 11.105 1.00 89.31 84 ARG A O 1
ATOM 691 N N . GLN A 1 85 ? -32.025 -3.427 13.225 1.00 90.69 85 GLN A N 1
ATOM 692 C CA . GLN A 1 85 ? -33.402 -2.943 13.285 1.00 90.69 85 GLN A CA 1
ATOM 693 C C . GLN A 1 85 ? -33.578 -1.652 12.486 1.00 90.69 85 GLN A C 1
ATOM 695 O O . GLN A 1 85 ? -34.559 -1.537 11.754 1.00 90.69 85 GLN A O 1
ATOM 700 N N . GLU A 1 86 ? -32.627 -0.722 12.563 1.00 87.81 86 GLU A N 1
ATOM 701 C CA . GLU A 1 86 ? -32.637 0.501 11.752 1.00 87.81 86 GLU A CA 1
ATOM 702 C C . GLU A 1 86 ? -32.575 0.189 10.254 1.00 87.81 86 GLU A C 1
ATOM 704 O O . GLU A 1 86 ? -33.412 0.659 9.484 1.00 87.81 86 GLU A O 1
ATOM 709 N N . SER A 1 87 ? -31.667 -0.706 9.853 1.00 83.56 87 SER A N 1
ATOM 710 C CA . SER A 1 87 ? -31.519 -1.134 8.454 1.00 83.56 87 SER A CA 1
ATOM 711 C C . SER A 1 87 ? -32.789 -1.788 7.895 1.00 83.56 87 SER A C 1
ATOM 713 O O . SER A 1 87 ? -33.070 -1.676 6.707 1.00 83.56 87 SER A O 1
ATOM 715 N N . ARG A 1 88 ? -33.575 -2.470 8.743 1.00 78.94 88 ARG A N 1
ATOM 716 C CA . ARG A 1 88 ? -34.863 -3.080 8.364 1.00 78.94 88 ARG A CA 1
ATOM 717 C C . ARG A 1 88 ? -36.021 -2.088 8.302 1.00 78.94 88 ARG A C 1
ATOM 719 O O . ARG A 1 88 ? -36.989 -2.373 7.616 1.00 78.94 88 ARG A O 1
ATOM 726 N N . LYS A 1 89 ? -35.958 -0.976 9.038 1.00 72.38 89 LYS A N 1
ATOM 727 C CA . LYS A 1 89 ? -36.968 0.097 8.985 1.00 72.38 89 LYS A CA 1
ATOM 728 C C . LYS A 1 89 ? -36.752 1.038 7.796 1.00 72.38 89 LYS A C 1
ATOM 730 O O . LYS A 1 89 ? -37.689 1.716 7.393 1.00 72.38 89 LYS A O 1
ATOM 735 N N . ALA A 1 90 ? -35.526 1.101 7.280 1.00 68.56 90 ALA A N 1
ATOM 736 C CA . ALA A 1 90 ? -35.147 1.917 6.129 1.00 68.56 90 ALA A CA 1
ATOM 737 C C . ALA A 1 90 ? -35.334 1.215 4.764 1.00 68.56 90 ALA A C 1
ATOM 739 O O . ALA A 1 90 ? -35.116 1.853 3.734 1.00 68.56 90 ALA A O 1
ATOM 740 N N . ALA A 1 91 ? -35.708 -0.070 4.758 1.00 58.59 91 ALA A N 1
ATOM 741 C CA . ALA A 1 91 ? -35.999 -0.881 3.571 1.00 58.59 91 ALA A CA 1
ATOM 742 C C . ALA A 1 91 ? -37.512 -1.058 3.388 1.00 58.59 91 ALA A C 1
ATOM 744 O O . ALA A 1 91 ? -37.954 -1.075 2.218 1.00 58.59 91 ALA A O 1
#

Secondary structure (DSSP, 8-state):
--HHHHHHHHHHHHHTT---EEEEETTEEEEEE--HHHHHHHHHHHHHHHHHHHHHHHHHHHHTTTS-HHHHHHHHHHHHHHHHHHHHH--

=== Feature glossary ===
The record interleaves many kinds of information about one protein. Here is each kind framed as the question it answers.

Q: What are the backbone torsion angles?
A: φ (phi) and ψ (psi) are the two rotatable backbone dihedrals per residue: φ is the C(i-1)–N–Cα–C torsion, ψ is the N–Cα–C–N(i+1) torsion, both in degrees on (−180°, 180°]. α-helical residues cluster near (−60°, −45°); β-strand residues near (−120°, +130°). A Ramachandran plot is simply a scatter of (φ, ψ) for every residue.

Q: What is the amino-acid chain?
A: This is the polypeptide sequence — one letter per residue, N-terminus first. Length ranges from a few dozen residues for small domains to over a thousand for large multi-domain proteins.

Q: How mobile is each atom in the crystal?
A: For experimental (PDB) structures, the B-factor (temperature factor) quantifies the positional spread of each atom in the crystal — a combination of thermal vibration and static disorder — in units of Å². High B-factors mark flexible loops or poorly resolved regions; low B-factors mark the rigid, well-ordered core.

Q: Are the domains correctly placed relative to each other?
A: Predicted Aligned Error (PAE) is an AlphaFold confidence matrix: entry (i, j) is the expected error in the position of residue j, in ångströms, when the prediction is superimposed on the true structure at residue i. Low PAE within a block of residues means that block is internally rigid and well-predicted; high PAE between two blocks means their relative placement is uncertain even if each block individually is confident.

Q: How confident is the AlphaFold model at each residue?
A: pLDDT is the predicted lDDT-Cα score: AlphaFold's confidence that the local environment of each residue (all inter-atomic distances within 15 Å) is correctly placed. It is a per-residue number between 0 and 100, with higher meaning more reliable.

Q: What family and function is it annotated with?
A: Functional annotations link the protein to curated databases. InterPro entries identify conserved domains and families by matching the sequence against member-database signatures (Pfam, PROSITE, CDD, …). Gene Ontology (GO) terms describe molecular function, biological pr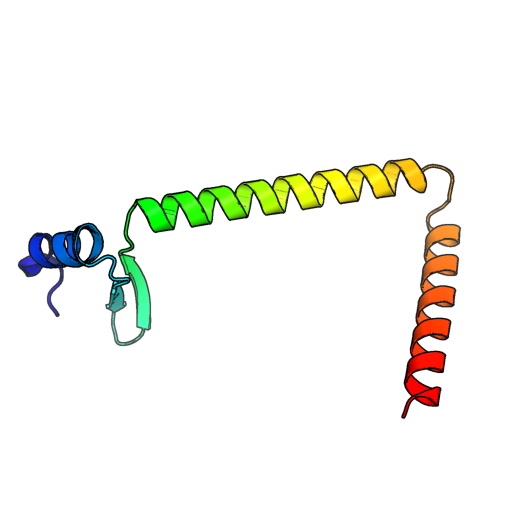ocess, and cellular component in a controlled vocabulary. CATH places the structure in a hierarchical fold classification (Class/Architecture/Topology/Homologous-superfamily). The organism is the source species.

Q: How big and how compact is the whole molecule?
A: Three whole-structure scalars: the radius of gyration (RMS distance of Cα from centroid, in Å), the count of Cα–Cα contacts (pairs closer than 8 Å and separated by more than four residues in sequence — i.e. tertiary, not local, contacts), and the bounding-box dimensions. Together they distinguish compact globular folds from extended fibres or disordered chains.

Q: What known structures does this most resemble?
A: The Foldseek neighbor list gives the closest experimentally determined structures in the PDB, ranked by structural alignment. TM-score near 1 means near-identical fold; near 0.3 means only rough topology match. This is how one finds what a novel AlphaFold prediction most resembles in the solved-structure universe.

Q: Which residues are buried vs exposed?
A: SASA measures how much of the protein is reachable by solvent. It is computed by rolling a water-sized probe over the atomic surface and summing the exposed area (Å²). Per-residue SASA distinguishes core (buried, low SASA) from surface (exposed, high SASA) residues; total SASA is a whole-molecule size measure.

Q: Which residues are in helices, strands, or loops?
A: Eight-state secondary structure (DSSP): H is the canonical α-helix, G the tighter 3₁₀-helix, I the wider π-helix; E/B are β-structure, T and S are turns and bends, and '-' is everything else. DSSP derives these from the pattern of main-chain N–H···O=C hydrogen bonds, not from the sequence.

Q: Where is each backbone atom in 3D?
A: Structure coordinates are given as an mmCIF _atom_site loop: one row per atom with element, residue name, chain id, sequence number, and x/y/z position in Å. Only the four main-chain atoms per residue are included here; side chains are omitted to keep the record compact.

Q: What if only a Cα trace is available?
A: Three-state secondary structure (P-SEA) collapses the eight DSSP classes into helix (a), strand (b), and coil (c). P-SEA assigns these from Cα geometry alone — distances and angles — without requiring backbone oxygens, so it works on any Cα trace.

Q: What do the rendered images show?
A: The six renders are orthographic views along the three Cartesian axes in both directions. Representation (cartoon, sticks, or surface) and color scheme (sequence-rainbow or by-chain) vary across proteins so the training set covers all the common visualization conventions.

Q: What does the local fold look like, residue by residue?
A: Foldseek's 3Di representation compresses backbone geometry into a per-residue letter drawn from a learned twenty-state alphabet. It captures the tertiary interaction pattern around each residue — which residues are packed against it in space, regardless of where they are in sequence.

Q: What do the diagnostic plots show?
A: The contact map is a binary N×N matrix image: pixel (i, j) is dark where Cα_i and Cα_j are within 8 Å and |i−j|>4. Because the |i−j|>4 filter removes local helical contacts, off-diagonal stripes parallel to the main diagonal indicate parallel β-sheets; stripes perpendicular to it indicate antiparallel β-sheets. The Ramachandran plot scatters every residue's (φ, ψ) pair against the sterically allowed regions. The PAE heatmap renders the predicted-aligned-error matrix.